Protein AF-A0AAD4T945-F1 (afdb_monomer_lite)

InterPro domains:
  IPR005174 KIB1-4, beta-propeller [PF03478] (37-113)

Secondary structure (DSSP, 8-state):
----------GGG--PPEEEE-TT-SEEEEEETTTTTEEEEEEPPGGGTT-EEEEEETTEEEEEETTTEEEEE-TTT--EEEPPPPPSS---SEEEESS-TTSTT--EEEE--------

pLDDT: mean 79.18, std 16.06, range [38.94, 96.44]

Radius of gyration: 16.91 Å; chains: 1; bounding box: 34×29×72 Å

Organism: NCBI:txid357466

Structure (mmCIF, N/CA/C/O backbone):
data_AF-A0AAD4T945-F1
#
_entry.id   AF-A0AAD4T945-F1
#
loop_
_atom_site.group_PDB
_atom_site.id
_atom_site.type_symbol
_atom_site.label_atom_id
_atom_site.label_alt_id
_atom_site.label_comp_id
_atom_site.label_asym_id
_atom_site.label_entity_id
_atom_site.label_seq_id
_atom_site.pdbx_PDB_ins_code
_atom_site.Cartn_x
_atom_site.Cartn_y
_atom_site.Cartn_z
_atom_site.occupancy
_atom_site.B_iso_or_equiv
_atom_site.auth_seq_id
_atom_site.auth_comp_id
_atom_site.auth_asym_id
_atom_site.auth_atom_id
_atom_site.pdbx_PDB_model_num
ATOM 1 N N . ARG A 1 1 ? 10.854 3.840 -39.012 1.00 39.59 1 ARG A N 1
ATOM 2 C CA . ARG A 1 1 ? 10.310 4.041 -37.646 1.00 39.59 1 ARG A CA 1
ATOM 3 C C . ARG A 1 1 ? 9.941 2.668 -37.094 1.00 39.59 1 ARG A C 1
ATOM 5 O O . ARG A 1 1 ? 9.000 2.079 -37.603 1.00 39.59 1 ARG A O 1
ATOM 12 N N . ARG A 1 2 ? 10.723 2.103 -36.164 1.00 39.38 2 ARG A N 1
ATOM 13 C CA . ARG A 1 2 ? 10.379 0.821 -35.525 1.00 39.38 2 ARG A CA 1
ATOM 14 C C . ARG A 1 2 ? 9.298 1.101 -34.483 1.00 39.38 2 ARG A C 1
ATOM 16 O O . ARG A 1 2 ? 9.558 1.812 -33.520 1.00 39.38 2 ARG A O 1
ATOM 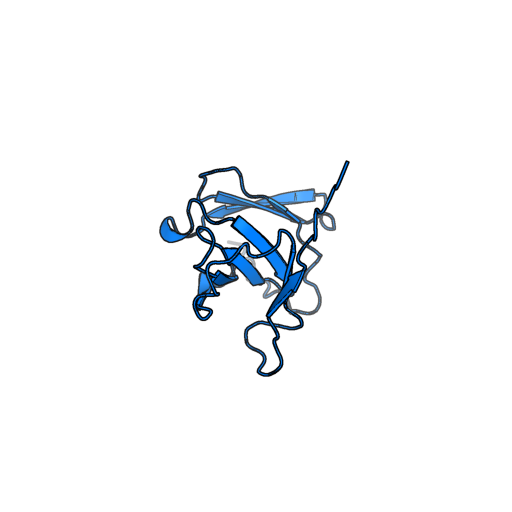23 N N . SER A 1 3 ? 8.087 0.618 -34.730 1.00 45.72 3 SER A N 1
ATOM 24 C CA . SER A 1 3 ? 7.037 0.552 -33.718 1.00 45.72 3 SER A CA 1
ATOM 25 C C . SER A 1 3 ? 7.389 -0.607 -32.787 1.00 45.72 3 SER A C 1
ATOM 27 O O . SER A 1 3 ? 7.446 -1.754 -33.227 1.00 45.72 3 SER A O 1
ATOM 29 N N . CYS A 1 4 ? 7.710 -0.306 -31.529 1.00 38.94 4 CYS A N 1
ATOM 30 C CA . CYS A 1 4 ? 7.747 -1.323 -30.487 1.00 38.94 4 CYS A CA 1
ATOM 31 C C . CYS A 1 4 ? 6.294 -1.624 -30.102 1.00 38.94 4 CYS A C 1
ATOM 33 O O . CYS A 1 4 ? 5.601 -0.702 -29.662 1.00 38.94 4 CYS A O 1
ATOM 35 N N . PRO A 1 5 ? 5.805 -2.865 -30.252 1.00 43.72 5 PRO A N 1
ATOM 36 C CA . PRO A 1 5 ? 4.489 -3.210 -29.746 1.00 43.72 5 PRO A CA 1
ATOM 37 C C . PRO A 1 5 ? 4.518 -3.074 -28.222 1.00 43.72 5 PRO A C 1
ATOM 39 O O . PRO A 1 5 ? 5.463 -3.528 -27.569 1.00 43.72 5 PRO A O 1
ATOM 42 N N . ALA A 1 6 ? 3.491 -2.447 -27.649 1.00 50.47 6 ALA A N 1
ATOM 43 C CA . ALA A 1 6 ? 3.275 -2.484 -26.212 1.00 50.47 6 ALA A CA 1
ATOM 44 C C . ALA A 1 6 ? 3.080 -3.954 -25.814 1.00 50.47 6 ALA A C 1
ATOM 46 O O . ALA A 1 6 ? 2.037 -4.549 -26.083 1.00 50.47 6 ALA A O 1
ATOM 47 N N . LYS A 1 7 ? 4.111 -4.575 -25.230 1.00 45.88 7 LYS A N 1
ATOM 48 C CA . LYS A 1 7 ? 3.985 -5.907 -24.639 1.00 45.88 7 LYS A CA 1
ATOM 49 C C . LYS A 1 7 ? 3.034 -5.784 -23.453 1.00 45.88 7 LYS A C 1
ATOM 51 O O . LYS A 1 7 ? 3.411 -5.273 -22.403 1.00 45.88 7 LYS A O 1
ATOM 56 N N . CYS A 1 8 ? 1.799 -6.238 -23.631 1.00 45.50 8 CYS A N 1
ATOM 57 C CA . CYS A 1 8 ? 0.896 -6.481 -22.519 1.00 45.50 8 CYS A CA 1
ATOM 58 C C . CYS A 1 8 ? 1.475 -7.662 -21.726 1.00 45.50 8 CYS A C 1
ATOM 60 O O . CYS A 1 8 ? 1.499 -8.793 -22.215 1.00 45.50 8 CYS A O 1
ATOM 62 N N . LEU A 1 9 ? 2.039 -7.381 -20.551 1.00 46.06 9 LEU A N 1
ATOM 63 C CA . LEU A 1 9 ? 2.507 -8.402 -19.619 1.00 46.06 9 LEU A CA 1
ATOM 64 C C . LEU A 1 9 ? 1.293 -9.230 -19.181 1.00 46.06 9 LEU A C 1
ATOM 66 O O . LEU A 1 9 ? 0.453 -8.760 -18.419 1.00 46.06 9 LEU A O 1
ATOM 70 N N . GLN A 1 10 ? 1.189 -10.457 -19.696 1.00 43.69 10 GLN A N 1
ATOM 71 C CA . GLN A 1 10 ? 0.278 -11.468 -19.165 1.00 43.69 10 GLN A CA 1
ATOM 72 C C . GLN A 1 10 ? 0.560 -11.624 -17.661 1.00 43.69 10 GLN A C 1
ATOM 74 O O . GLN A 1 10 ? 1.718 -11.715 -17.246 1.00 43.69 10 GLN A O 1
ATOM 79 N N . ALA A 1 11 ? -0.499 -11.642 -16.847 1.00 48.06 11 ALA A N 1
ATOM 80 C CA . ALA A 1 11 ? -0.441 -11.615 -15.379 1.00 48.06 11 ALA A CA 1
ATOM 81 C C . ALA A 1 11 ? 0.340 -12.784 -14.740 1.00 48.06 11 ALA A C 1
ATOM 83 O O . ALA A 1 11 ? 0.593 -12.779 -13.539 1.00 48.06 11 ALA A O 1
ATOM 84 N N . THR A 1 12 ? 0.749 -13.773 -15.535 1.00 44.59 12 THR A N 1
ATOM 85 C CA . THR A 1 12 ? 1.525 -14.943 -15.119 1.00 44.59 12 THR A CA 1
ATOM 86 C C . THR A 1 12 ? 3.015 -14.662 -14.907 1.00 44.59 12 THR A C 1
ATOM 88 O O . THR A 1 12 ? 3.714 -15.539 -14.412 1.00 44.59 12 THR A O 1
ATOM 91 N N . ASN A 1 13 ? 3.512 -13.463 -15.246 1.00 52.44 13 ASN A N 1
ATOM 92 C CA . ASN A 1 13 ? 4.941 -13.135 -15.173 1.00 52.44 13 ASN A CA 1
ATOM 93 C C . ASN A 1 13 ? 5.231 -11.790 -14.486 1.00 52.44 13 ASN A C 1
ATOM 95 O O . ASN A 1 13 ? 6.129 -11.044 -14.880 1.00 52.44 13 ASN A O 1
ATOM 99 N N . LEU A 1 14 ? 4.441 -11.439 -13.470 1.00 60.66 14 LEU A N 1
ATOM 100 C CA . LEU A 1 14 ? 4.791 -10.325 -12.596 1.00 60.66 14 LEU A CA 1
ATOM 101 C C . LEU A 1 14 ? 5.886 -10.810 -11.640 1.00 60.66 14 LEU A C 1
ATOM 103 O O . LEU A 1 14 ? 5.591 -11.366 -10.584 1.00 60.66 14 LEU A O 1
ATOM 107 N N . SER A 1 15 ? 7.151 -10.618 -12.029 1.00 66.12 15 SER A N 1
ATOM 108 C CA . SER A 1 15 ? 8.294 -10.722 -11.113 1.00 66.12 15 SER A CA 1
ATOM 109 C C . SER A 1 15 ? 7.970 -9.986 -9.811 1.00 66.12 15 SER A C 1
ATOM 111 O O . SER A 1 15 ? 7.325 -8.944 -9.877 1.00 66.12 15 SER A O 1
ATOM 113 N N . PRO A 1 16 ? 8.366 -10.472 -8.626 1.00 67.56 16 PRO A N 1
ATOM 114 C CA . PRO A 1 16 ? 8.110 -9.743 -7.390 1.00 67.56 16 PRO A CA 1
ATOM 115 C C . PRO A 1 16 ? 8.823 -8.388 -7.445 1.00 67.56 16 PRO A C 1
ATOM 117 O O . PRO A 1 16 ? 10.044 -8.341 -7.538 1.00 67.56 16 PRO A O 1
ATOM 120 N N . TRP A 1 17 ? 8.067 -7.290 -7.409 1.00 81.94 17 TRP A N 1
ATOM 121 C CA . TRP A 1 17 ? 8.624 -5.938 -7.392 1.00 81.94 17 TRP A CA 1
ATOM 122 C C . TRP A 1 17 ? 8.799 -5.474 -5.951 1.00 81.94 17 TRP A C 1
ATOM 124 O O . TRP A 1 17 ? 7.883 -5.601 -5.138 1.00 81.94 17 TRP A O 1
ATOM 134 N N . LEU A 1 18 ? 9.955 -4.896 -5.644 1.00 87.75 18 LEU A N 1
ATOM 135 C CA . LEU A 1 18 ? 10.165 -4.202 -4.379 1.00 87.75 18 LEU A CA 1
ATOM 136 C C . LEU A 1 18 ? 9.675 -2.765 -4.522 1.00 87.75 18 LEU A C 1
ATOM 138 O O . LEU A 1 18 ? 10.037 -2.088 -5.481 1.00 87.75 18 LEU A O 1
ATOM 142 N N . VAL A 1 19 ? 8.866 -2.305 -3.571 1.00 87.69 19 VAL A N 1
ATOM 143 C CA . VAL A 1 19 ? 8.295 -0.955 -3.580 1.00 87.69 19 VAL A CA 1
ATOM 144 C C . VAL A 1 19 ? 8.866 -0.159 -2.421 1.00 87.69 19 VAL A C 1
ATOM 146 O O . VAL A 1 19 ? 8.752 -0.567 -1.267 1.00 87.69 19 VAL A O 1
ATOM 149 N N . PHE A 1 20 ? 9.434 1.001 -2.729 1.00 84.06 20 PHE A N 1
ATOM 150 C CA . PHE A 1 20 ? 9.986 1.923 -1.749 1.00 84.06 20 PHE A CA 1
ATOM 151 C C . PHE A 1 20 ? 9.339 3.291 -1.910 1.00 84.06 20 PHE A C 1
ATOM 153 O O . PHE A 1 20 ? 9.304 3.859 -3.002 1.00 84.06 20 PHE A O 1
ATOM 160 N N . SER A 1 21 ? 8.864 3.842 -0.800 1.00 78.31 21 SER A N 1
ATOM 161 C CA . SER A 1 21 ? 8.421 5.229 -0.725 1.00 78.31 21 SER A CA 1
ATOM 162 C C . SER A 1 21 ? 9.431 6.028 0.082 1.00 78.31 21 SER A C 1
ATOM 164 O O . SER A 1 21 ? 9.744 5.662 1.220 1.00 78.31 21 SER A O 1
ATOM 166 N N . LYS A 1 22 ? 9.893 7.156 -0.451 1.00 73.19 22 LYS A N 1
ATOM 167 C CA . LYS A 1 22 ? 10.595 8.145 0.363 1.00 73.19 22 LYS A CA 1
ATOM 168 C C . LYS A 1 22 ? 9.559 8.991 1.106 1.00 73.19 22 LYS A C 1
ATOM 170 O O . LYS A 1 22 ? 8.502 9.315 0.565 1.00 73.19 22 LYS A O 1
ATOM 175 N N . LYS A 1 23 ? 9.818 9.292 2.384 1.00 67.44 23 LYS A N 1
ATOM 176 C CA . LYS A 1 23 ? 8.866 10.032 3.230 1.00 67.44 23 LYS A CA 1
ATOM 177 C C . LYS A 1 23 ? 8.452 11.336 2.546 1.00 67.44 23 LYS A C 1
ATOM 179 O O . LYS A 1 23 ? 9.307 12.089 2.094 1.00 67.44 23 LYS A O 1
ATOM 184 N N . ASN A 1 24 ? 7.146 11.608 2.542 1.00 67.75 24 ASN A N 1
ATOM 185 C CA . ASN A 1 24 ? 6.537 12.817 1.982 1.00 67.75 24 ASN A CA 1
ATOM 186 C C . ASN A 1 24 ? 6.775 13.045 0.481 1.00 67.75 24 ASN A C 1
ATOM 188 O O . ASN A 1 24 ? 6.582 14.165 0.015 1.00 67.75 24 ASN A O 1
ATOM 192 N N . GLU A 1 25 ? 7.129 12.019 -0.291 1.00 75.75 25 GLU A N 1
ATOM 193 C CA . GLU A 1 25 ? 7.216 12.117 -1.749 1.00 75.75 25 GLU A CA 1
ATOM 194 C C . GLU A 1 25 ? 6.025 11.407 -2.409 1.00 75.75 25 GLU A C 1
ATOM 196 O O . GLU A 1 25 ? 5.566 10.359 -1.954 1.00 75.75 25 GLU A O 1
ATOM 201 N N . ALA A 1 26 ? 5.509 11.991 -3.493 1.00 79.81 26 ALA A N 1
ATOM 202 C CA . ALA A 1 26 ? 4.503 11.370 -4.358 1.00 79.81 26 ALA A CA 1
ATOM 203 C C . ALA A 1 26 ? 5.154 10.515 -5.465 1.00 79.81 26 ALA A C 1
ATOM 205 O O . ALA A 1 26 ? 4.528 10.209 -6.477 1.00 79.81 26 ALA A O 1
ATOM 206 N N . VAL A 1 27 ? 6.425 10.146 -5.294 1.00 83.94 27 VAL A N 1
ATOM 207 C CA . VAL A 1 27 ? 7.187 9.324 -6.236 1.00 83.94 27 VAL A CA 1
ATOM 208 C C . VAL A 1 27 ? 7.666 8.077 -5.513 1.00 83.94 27 VAL A C 1
ATOM 210 O O . VAL A 1 27 ? 8.274 8.151 -4.447 1.00 83.94 27 VAL A O 1
ATOM 213 N N . TYR A 1 28 ? 7.319 6.924 -6.074 1.00 87.06 28 TYR A N 1
ATOM 214 C CA . TYR A 1 28 ? 7.607 5.612 -5.512 1.00 87.06 28 TYR A CA 1
ATOM 215 C C . TYR A 1 28 ? 8.599 4.912 -6.430 1.00 87.06 28 TYR A C 1
ATOM 217 O O . TYR A 1 28 ? 8.492 4.998 -7.655 1.00 87.06 28 TYR A O 1
ATOM 225 N N . SER A 1 29 ? 9.567 4.225 -5.836 1.00 87.94 29 SER A N 1
ATOM 226 C CA . SER A 1 29 ? 10.554 3.440 -6.563 1.00 87.94 29 SER A CA 1
ATOM 227 C C . SER A 1 29 ? 10.137 1.976 -6.568 1.00 87.94 29 SER A C 1
ATOM 229 O O . SER A 1 29 ? 9.862 1.397 -5.517 1.00 87.94 29 SER A O 1
ATOM 231 N N . PHE A 1 30 ? 10.079 1.397 -7.760 1.00 87.38 30 PHE A N 1
ATOM 232 C CA . PHE A 1 30 ? 9.747 0.004 -8.006 1.00 87.38 30 PHE A CA 1
ATOM 233 C C . PHE A 1 30 ? 10.978 -0.688 -8.587 1.00 87.38 30 PHE A C 1
ATOM 235 O O . PHE A 1 30 ? 11.434 -0.329 -9.670 1.00 87.38 30 PHE A O 1
ATOM 242 N N . ILE A 1 31 ? 11.527 -1.663 -7.867 1.00 88.69 31 ILE A N 1
ATOM 243 C CA . ILE A 1 31 ? 12.705 -2.421 -8.299 1.00 88.69 31 ILE A CA 1
ATOM 244 C C . ILE A 1 31 ? 12.261 -3.801 -8.748 1.00 88.69 31 ILE A C 1
ATOM 246 O O . ILE A 1 31 ? 11.574 -4.498 -7.999 1.00 88.69 31 ILE A O 1
ATOM 250 N N . ASN A 1 32 ? 12.686 -4.206 -9.942 1.00 86.69 32 ASN A N 1
ATOM 251 C CA . ASN A 1 32 ? 12.534 -5.574 -10.413 1.00 86.69 32 ASN A CA 1
ATOM 252 C C . ASN A 1 32 ? 13.845 -6.352 -10.180 1.00 86.69 32 ASN A C 1
ATOM 254 O O . ASN A 1 32 ? 14.746 -6.295 -11.022 1.00 86.69 32 ASN A O 1
ATOM 258 N N . PRO A 1 33 ? 13.977 -7.099 -9.067 1.00 85.81 33 PRO A N 1
ATOM 259 C CA . PRO A 1 33 ? 15.192 -7.854 -8.769 1.00 85.81 33 PRO A CA 1
ATOM 260 C C . PRO A 1 33 ? 15.467 -8.958 -9.797 1.00 85.81 33 PRO A C 1
ATOM 262 O O . PRO A 1 33 ? 16.610 -9.360 -9.989 1.00 85.81 33 PRO A O 1
ATOM 265 N N . MET A 1 34 ? 14.437 -9.417 -10.512 1.00 85.94 34 MET A N 1
ATOM 266 C CA . MET A 1 34 ? 14.567 -10.457 -11.534 1.00 85.94 34 MET A CA 1
ATOM 267 C C . MET A 1 34 ? 15.023 -9.912 -12.891 1.00 85.94 34 MET A C 1
ATOM 269 O O . MET A 1 34 ? 15.290 -10.691 -13.803 1.00 85.94 34 MET A O 1
ATOM 273 N N . HIS A 1 35 ? 15.110 -8.589 -13.047 1.00 83.81 35 HIS A N 1
ATOM 274 C CA . HIS A 1 35 ? 15.533 -7.950 -14.287 1.00 83.81 35 HIS A CA 1
ATOM 275 C C . HIS A 1 35 ? 16.666 -6.963 -14.016 1.00 83.81 35 HIS A C 1
ATOM 277 O O . HIS A 1 35 ? 16.488 -5.756 -14.101 1.00 83.81 35 HIS A O 1
ATOM 283 N N . ASN A 1 36 ? 17.832 -7.493 -13.627 1.00 85.50 36 ASN A N 1
ATOM 284 C CA . ASN A 1 36 ? 19.057 -6.720 -13.386 1.00 85.50 36 ASN A CA 1
ATOM 285 C C . ASN A 1 36 ? 18.867 -5.519 -12.434 1.00 85.50 36 ASN A C 1
ATOM 287 O O . ASN A 1 36 ? 19.475 -4.466 -12.617 1.00 85.50 36 ASN A O 1
ATOM 291 N N . ASN A 1 37 ? 17.996 -5.669 -11.430 1.00 83.88 37 ASN A N 1
ATOM 292 C CA . ASN A 1 37 ? 17.634 -4.608 -10.487 1.00 83.88 37 ASN A CA 1
ATOM 293 C C . ASN A 1 37 ? 17.163 -3.307 -11.160 1.00 83.88 37 ASN A C 1
ATOM 295 O O . ASN A 1 37 ? 17.394 -2.219 -10.628 1.00 83.88 37 ASN A O 1
ATOM 299 N N . GLU A 1 38 ? 16.504 -3.399 -12.318 1.00 86.75 38 GLU A N 1
ATOM 300 C CA . GLU A 1 38 ? 15.938 -2.228 -12.977 1.00 86.75 38 GLU A CA 1
ATOM 301 C C . GLU A 1 38 ? 15.021 -1.452 -12.028 1.00 86.75 38 GLU A C 1
ATOM 303 O O . GLU A 1 38 ? 14.152 -2.019 -11.354 1.00 86.75 38 GLU A O 1
ATOM 308 N N . ASN A 1 39 ? 15.241 -0.139 -11.983 1.00 86.69 39 ASN A N 1
ATOM 309 C CA . ASN A 1 39 ? 14.538 0.784 -11.111 1.00 86.69 39 ASN A CA 1
ATOM 310 C C . ASN A 1 39 ? 13.562 1.633 -11.920 1.00 86.69 39 ASN A C 1
ATOM 312 O O . ASN A 1 39 ? 13.947 2.306 -12.877 1.00 86.69 39 ASN A O 1
ATOM 316 N N . TYR A 1 40 ? 12.308 1.633 -11.495 1.00 85.50 40 TYR A N 1
ATOM 317 C CA . TYR A 1 40 ? 11.234 2.372 -12.127 1.00 85.50 40 TYR A CA 1
ATOM 318 C C . TYR A 1 40 ? 10.675 3.384 -11.140 1.00 85.50 40 TYR A C 1
ATOM 320 O O . TYR A 1 40 ? 10.216 3.031 -10.053 1.00 85.50 40 TYR A O 1
ATOM 328 N N . LEU A 1 41 ? 10.693 4.654 -11.531 1.00 86.50 41 LEU A N 1
ATOM 329 C CA . LEU A 1 41 ? 10.074 5.721 -10.760 1.00 86.50 41 LEU A CA 1
ATOM 330 C C . LEU A 1 41 ? 8.631 5.896 -11.212 1.00 86.50 41 LEU A C 1
ATOM 332 O O . LEU A 1 41 ? 8.357 6.116 -12.392 1.00 86.50 41 LEU A O 1
ATOM 336 N N . MET A 1 42 ? 7.709 5.826 -10.261 1.00 84.25 42 MET A N 1
ATOM 337 C CA . MET A 1 42 ? 6.292 6.008 -10.516 1.00 84.25 42 MET A CA 1
ATOM 338 C C . MET A 1 42 ? 5.763 7.193 -9.724 1.00 84.25 42 MET A C 1
ATOM 340 O O . MET A 1 42 ? 5.785 7.194 -8.494 1.00 84.25 42 MET A O 1
ATOM 344 N N . SER A 1 43 ? 5.262 8.196 -10.443 1.00 83.69 43 SER A N 1
ATOM 345 C CA . SER A 1 43 ? 4.479 9.264 -9.833 1.00 83.69 43 SER A CA 1
ATOM 346 C C . SER A 1 43 ? 3.100 8.722 -9.473 1.00 83.69 43 SER A C 1
ATOM 348 O O . SER A 1 43 ? 2.360 8.227 -10.328 1.00 83.69 43 SER A O 1
ATOM 350 N N . ILE A 1 44 ? 2.769 8.817 -8.193 1.00 82.69 44 ILE A N 1
ATOM 351 C CA . ILE A 1 44 ? 1.439 8.546 -7.672 1.00 82.69 44 ILE A CA 1
ATOM 352 C C . ILE A 1 44 ? 0.702 9.868 -7.441 1.00 82.69 44 ILE A C 1
ATOM 354 O O . ILE A 1 44 ? 1.289 10.947 -7.478 1.00 82.69 44 ILE A O 1
ATOM 358 N N . SER A 1 45 ? -0.610 9.795 -7.222 1.00 83.25 45 SER A N 1
ATOM 359 C CA . SER A 1 45 ? -1.418 10.991 -6.962 1.00 83.25 45 SER A CA 1
ATOM 360 C C . SER A 1 45 ? -0.922 11.745 -5.721 1.00 83.25 45 SER A C 1
ATOM 362 O O . SER A 1 45 ? -0.714 11.136 -4.674 1.00 83.25 45 SER A O 1
ATOM 364 N N . GLU A 1 46 ? -0.824 13.076 -5.801 1.00 83.44 46 GLU A N 1
ATOM 365 C CA . GLU A 1 46 ? -0.484 13.954 -4.665 1.00 83.44 46 GLU A CA 1
ATOM 366 C C . GLU A 1 46 ? -1.411 13.747 -3.457 1.00 83.44 46 GLU A C 1
ATOM 368 O O . GLU A 1 46 ? -1.001 13.912 -2.310 1.00 83.44 46 GLU A O 1
ATOM 373 N N . MET A 1 47 ? -2.652 13.302 -3.680 1.00 82.38 47 MET A N 1
ATOM 374 C CA . MET A 1 47 ? -3.580 12.970 -2.592 1.00 82.38 47 MET A CA 1
ATOM 375 C C . MET A 1 47 ? -3.052 11.868 -1.663 1.00 82.38 47 MET A C 1
ATOM 377 O O . MET A 1 47 ? -3.428 11.809 -0.486 1.00 82.38 47 MET A O 1
ATOM 381 N N . LEU A 1 48 ? -2.180 11.011 -2.194 1.00 84.75 48 LEU A N 1
ATOM 382 C CA . LEU A 1 48 ? -1.573 9.878 -1.510 1.00 84.75 48 LEU A CA 1
ATOM 383 C C . LEU A 1 48 ? -0.305 10.268 -0.745 1.00 84.75 48 LEU A C 1
ATOM 385 O O . LEU A 1 48 ? 0.214 9.454 0.021 1.00 84.75 48 LEU A O 1
ATOM 389 N N . LYS A 1 49 ? 0.173 11.509 -0.886 1.00 85.44 49 LYS A N 1
ATOM 390 C CA . LYS A 1 49 ? 1.305 12.031 -0.120 1.00 85.44 49 LYS A CA 1
ATOM 391 C C . LYS A 1 49 ? 1.044 11.898 1.383 1.00 85.44 49 LYS A C 1
ATOM 393 O O . LYS A 1 49 ? -0.037 12.230 1.878 1.00 85.44 49 LYS A O 1
ATOM 398 N N . GLY A 1 50 ? 2.043 11.382 2.097 1.00 84.31 50 GLY A N 1
ATOM 399 C CA . GLY A 1 50 ? 1.952 11.093 3.531 1.00 84.31 50 GLY A CA 1
ATOM 400 C C . GLY A 1 50 ? 1.196 9.805 3.881 1.00 84.31 50 GLY A C 1
ATOM 401 O O . GLY A 1 50 ? 0.979 9.545 5.061 1.00 84.31 50 GLY A O 1
ATOM 402 N N . SER A 1 51 ? 0.795 9.000 2.891 1.00 88.25 51 SER A N 1
ATOM 403 C CA . SER A 1 51 ? 0.260 7.657 3.142 1.00 88.25 51 SER A CA 1
ATOM 404 C C . SER A 1 51 ? 1.391 6.662 3.397 1.00 88.25 51 SER A C 1
ATOM 406 O O . SER A 1 51 ? 2.483 6.789 2.845 1.00 88.25 51 SER A O 1
ATOM 408 N N . THR A 1 52 ? 1.105 5.647 4.205 1.00 88.38 52 THR A N 1
ATOM 409 C CA . THR A 1 52 ? 2.027 4.556 4.533 1.00 88.38 52 THR A CA 1
ATOM 410 C C . THR A 1 52 ? 1.576 3.282 3.833 1.00 88.38 52 THR A C 1
ATOM 412 O O . THR A 1 52 ? 0.412 2.902 3.967 1.00 88.38 52 THR A O 1
ATOM 415 N N . ILE A 1 53 ? 2.487 2.594 3.135 1.00 90.12 53 ILE A N 1
ATOM 416 C CA . ILE A 1 53 ? 2.244 1.226 2.655 1.00 90.12 53 ILE A CA 1
ATOM 417 C C . ILE A 1 53 ? 2.245 0.284 3.864 1.00 90.12 53 ILE A C 1
ATOM 419 O O . ILE A 1 53 ? 3.209 0.249 4.624 1.00 90.12 53 ILE A O 1
ATOM 423 N N . ARG A 1 54 ? 1.170 -0.488 4.031 1.00 90.00 54 ARG A N 1
ATOM 424 C CA . ARG A 1 54 ? 1.023 -1.496 5.091 1.00 90.00 54 ARG A CA 1
ATOM 425 C C . ARG A 1 54 ? 1.374 -2.899 4.612 1.00 90.00 54 ARG A C 1
ATOM 427 O O . ARG A 1 54 ? 2.005 -3.654 5.340 1.00 90.00 54 ARG A O 1
ATOM 434 N N . SER A 1 55 ? 0.991 -3.234 3.385 1.00 92.12 55 SER A N 1
ATOM 435 C CA . SER A 1 55 ? 1.299 -4.514 2.739 1.00 92.12 55 SER A CA 1
ATOM 436 C C . SER A 1 55 ? 1.056 -4.428 1.231 1.00 92.12 55 SER A C 1
ATOM 438 O O . SER A 1 55 ? 0.490 -3.451 0.733 1.00 92.12 55 SER A O 1
ATOM 440 N N . SER A 1 56 ? 1.499 -5.445 0.488 1.00 91.94 56 SER A N 1
ATOM 441 C CA . SER A 1 56 ? 1.285 -5.540 -0.957 1.00 91.94 56 SER A CA 1
ATOM 442 C C . SER A 1 56 ? 0.981 -6.973 -1.389 1.00 91.94 56 SER A C 1
ATOM 444 O O . SER A 1 56 ? 1.494 -7.922 -0.797 1.00 91.94 56 SER A O 1
ATOM 446 N N . LYS A 1 57 ? 0.138 -7.131 -2.416 1.00 91.19 57 LYS A N 1
ATOM 447 C CA . LYS A 1 57 ? -0.176 -8.423 -3.047 1.00 91.19 57 LYS A CA 1
ATOM 448 C C . LYS A 1 57 ? -0.787 -8.204 -4.426 1.00 91.19 57 LYS A C 1
ATOM 450 O O . LYS A 1 57 ? -1.658 -7.356 -4.594 1.00 91.19 57 LYS A O 1
ATOM 455 N N . GLY A 1 58 ? -0.334 -8.973 -5.418 1.00 89.00 58 GLY A N 1
ATOM 456 C CA . GLY A 1 58 ? -0.934 -8.986 -6.758 1.00 89.00 58 GLY A CA 1
ATOM 457 C C . GLY A 1 58 ? -0.995 -7.614 -7.441 1.00 89.00 58 GLY A C 1
ATOM 458 O O . GLY A 1 58 ? -1.994 -7.288 -8.074 1.00 89.00 58 GLY A O 1
ATOM 459 N N . GLY A 1 59 ? 0.035 -6.782 -7.256 1.00 88.81 59 GLY A N 1
ATOM 460 C CA . GLY A 1 59 ? 0.092 -5.422 -7.807 1.00 88.81 59 GLY A CA 1
ATOM 461 C C . GLY A 1 59 ? -0.739 -4.379 -7.050 1.00 88.81 59 GLY A C 1
ATOM 462 O O . GLY A 1 59 ? -0.746 -3.218 -7.447 1.00 88.81 59 GLY A O 1
ATOM 463 N N . TRP A 1 60 ? -1.410 -4.757 -5.963 1.00 93.75 60 TRP A N 1
ATOM 464 C CA . TRP A 1 60 ? -2.131 -3.840 -5.086 1.00 93.75 60 TRP A CA 1
ATOM 465 C C . TRP A 1 60 ? -1.329 -3.531 -3.826 1.00 93.75 60 TRP A C 1
ATOM 467 O O . TRP A 1 60 ? -0.649 -4.398 -3.273 1.00 93.75 60 TRP A O 1
ATOM 477 N N . LEU A 1 61 ? -1.455 -2.292 -3.362 1.00 93.19 61 LEU A N 1
ATOM 478 C CA . LEU A 1 61 ? -0.927 -1.797 -2.100 1.00 93.19 61 LEU A CA 1
ATOM 479 C C . LEU A 1 61 ? -2.094 -1.583 -1.139 1.00 93.19 61 LEU A C 1
ATOM 481 O O . LEU A 1 61 ? -3.057 -0.904 -1.494 1.00 93.19 61 LEU A O 1
ATOM 485 N N . LEU A 1 62 ? -1.996 -2.113 0.078 1.00 94.25 62 LEU A N 1
ATOM 486 C CA . LEU A 1 62 ? -2.821 -1.655 1.192 1.00 94.25 62 LEU A CA 1
ATOM 487 C C . LEU A 1 62 ? -2.125 -0.448 1.813 1.00 94.25 62 LEU A C 1
ATOM 489 O O . LEU A 1 62 ? -0.965 -0.545 2.221 1.00 94.25 62 LEU A O 1
ATOM 493 N N . MET A 1 63 ? -2.816 0.686 1.877 1.00 91.94 63 MET A N 1
ATOM 494 C CA . MET A 1 63 ? -2.253 1.939 2.368 1.00 91.94 63 MET A CA 1
ATOM 495 C C . MET A 1 63 ? -3.120 2.552 3.462 1.00 91.94 63 MET A C 1
ATOM 497 O O . MET A 1 63 ? -4.332 2.346 3.509 1.00 91.94 63 MET A O 1
ATOM 501 N N . SER A 1 64 ? -2.484 3.331 4.337 1.00 89.69 64 SER A N 1
ATOM 502 C CA . SER A 1 64 ? -3.171 4.109 5.368 1.00 89.69 64 SER A CA 1
ATOM 503 C C . SER A 1 64 ? -2.756 5.574 5.330 1.00 89.69 64 SER A C 1
ATOM 505 O O . SER A 1 64 ? -1.561 5.860 5.224 1.00 89.69 64 SER A O 1
ATOM 507 N N . LYS A 1 65 ? -3.707 6.490 5.519 1.00 87.50 65 LYS A N 1
ATOM 508 C CA . LYS A 1 65 ? -3.439 7.916 5.750 1.00 87.50 65 LYS A CA 1
ATOM 509 C C . LYS A 1 65 ? -3.868 8.290 7.169 1.00 87.50 65 LYS A C 1
ATOM 511 O O . LYS A 1 65 ? -5.051 8.486 7.445 1.00 87.50 65 LYS A O 1
ATOM 516 N N . GLY A 1 66 ? -2.892 8.364 8.071 1.00 82.88 66 GLY A N 1
ATOM 517 C CA . GLY A 1 66 ? -3.147 8.387 9.513 1.00 82.88 66 GLY A CA 1
ATOM 518 C C . GLY A 1 66 ? -3.501 6.995 10.044 1.00 82.88 66 GLY A C 1
ATOM 519 O O . GLY A 1 66 ? -3.106 5.985 9.458 1.00 82.88 66 GLY A O 1
ATOM 520 N N . PHE A 1 67 ? -4.226 6.947 11.162 1.00 76.56 67 PHE A N 1
ATOM 521 C CA . PHE A 1 67 ? -4.596 5.688 11.813 1.00 76.56 67 PHE A CA 1
ATOM 522 C C . PHE A 1 67 ? -5.885 5.083 11.257 1.00 76.56 67 PHE A C 1
ATOM 524 O O . PHE A 1 67 ? -5.968 3.872 11.165 1.00 76.56 67 PHE A O 1
ATOM 531 N N . ILE A 1 68 ? -6.849 5.902 10.837 1.00 79.56 68 ILE A N 1
ATOM 532 C CA . ILE A 1 68 ? -8.221 5.443 10.559 1.00 79.56 68 ILE A CA 1
ATOM 533 C C . ILE A 1 68 ? -8.447 5.161 9.068 1.00 79.56 68 ILE A C 1
ATOM 535 O O . ILE A 1 68 ? -9.045 4.150 8.707 1.00 79.56 68 ILE A O 1
ATOM 539 N N . ASN A 1 69 ? -7.931 6.028 8.191 1.00 88.00 69 ASN A N 1
ATOM 540 C CA . ASN A 1 69 ? -8.233 5.953 6.763 1.00 88.00 69 ASN A CA 1
ATOM 541 C C . ASN A 1 69 ? -7.402 4.861 6.092 1.00 88.00 69 ASN A C 1
ATOM 543 O O . ASN A 1 69 ? -6.193 5.042 5.907 1.00 88.00 69 ASN A O 1
ATOM 547 N N . MET A 1 70 ? -8.050 3.778 5.663 1.00 91.12 70 MET A N 1
ATOM 548 C CA . MET A 1 70 ? -7.422 2.726 4.866 1.00 91.12 70 MET A CA 1
ATOM 549 C C . MET A 1 70 ? -8.046 2.579 3.495 1.00 91.12 70 MET A C 1
ATOM 551 O O . MET A 1 70 ? -9.231 2.823 3.276 1.00 91.12 70 MET A O 1
ATOM 555 N N . PHE A 1 71 ? -7.215 2.176 2.547 1.00 94.38 71 PHE A N 1
ATOM 556 C CA . PHE A 1 71 ? -7.641 1.972 1.179 1.00 94.38 71 PHE A CA 1
ATOM 557 C C . PHE A 1 71 ? -6.625 1.118 0.430 1.00 94.38 71 PHE A C 1
ATOM 559 O O . PHE A 1 71 ? -5.430 1.109 0.734 1.00 94.38 71 PHE A O 1
ATOM 566 N N . PHE A 1 72 ? -7.109 0.419 -0.586 1.00 96.06 72 PHE A N 1
ATOM 567 C CA . PHE A 1 72 ? -6.261 -0.221 -1.571 1.00 96.06 72 PHE A CA 1
ATOM 568 C C . PHE A 1 72 ? -5.942 0.741 -2.704 1.00 96.06 72 PHE A C 1
ATOM 570 O O . PHE A 1 72 ? -6.797 1.517 -3.134 1.00 96.06 72 PHE A O 1
ATOM 577 N N . TYR A 1 73 ? -4.728 0.639 -3.228 1.00 94.00 73 TYR A N 1
ATOM 578 C CA . TYR A 1 73 ? -4.279 1.391 -4.388 1.00 94.00 73 TYR A CA 1
ATOM 579 C C . TYR A 1 73 ? -3.490 0.493 -5.333 1.00 94.00 73 TYR A C 1
ATOM 581 O O . TYR A 1 73 ? -2.577 -0.217 -4.911 1.00 94.00 73 TYR A O 1
ATOM 589 N N . ASN A 1 74 ? -3.829 0.533 -6.617 1.00 92.12 74 ASN A N 1
ATOM 590 C CA . ASN A 1 74 ? -3.027 -0.081 -7.662 1.00 92.12 74 ASN A CA 1
ATOM 591 C C . ASN A 1 74 ? -2.220 1.022 -8.367 1.00 92.12 74 ASN A C 1
ATOM 593 O O . ASN A 1 74 ? -2.813 1.865 -9.038 1.00 92.12 74 ASN A O 1
ATOM 597 N N . PRO A 1 75 ? -0.886 1.041 -8.243 1.00 86.62 75 PRO A N 1
ATOM 598 C CA . PRO A 1 75 ? -0.058 2.107 -8.796 1.00 86.62 75 PRO A CA 1
ATOM 599 C C . PRO A 1 75 ? -0.015 2.076 -10.337 1.00 86.62 75 PRO A C 1
ATOM 601 O O . PRO A 1 75 ? 0.080 3.126 -10.969 1.00 86.62 75 PRO A O 1
ATOM 604 N N . PHE A 1 76 ? -0.207 0.906 -10.956 1.00 84.06 76 PHE A N 1
ATOM 605 C CA . PHE A 1 76 ? -0.189 0.737 -12.412 1.00 84.06 76 PHE A CA 1
ATOM 606 C C . PHE A 1 76 ? -1.482 1.213 -13.080 1.00 84.06 76 PHE A C 1
ATOM 608 O O . PHE A 1 76 ? -1.442 1.871 -14.117 1.00 84.06 76 PHE A O 1
ATOM 615 N N . THR A 1 77 ? -2.635 0.894 -12.487 1.00 88.94 77 THR A N 1
ATOM 616 C CA . THR A 1 77 ? -3.951 1.278 -13.031 1.00 88.94 77 THR A CA 1
ATOM 617 C C . THR A 1 77 ? -4.507 2.556 -12.409 1.00 88.94 77 THR A C 1
ATOM 619 O O . THR A 1 77 ? -5.499 3.093 -12.892 1.00 88.94 77 THR A O 1
ATOM 622 N N . LYS A 1 78 ? -3.882 3.044 -11.330 1.00 87.94 78 LYS A N 1
ATOM 623 C CA . LYS A 1 78 ? -4.342 4.151 -10.475 1.00 87.94 78 LYS A CA 1
ATOM 624 C C . LYS A 1 78 ? -5.700 3.902 -9.805 1.00 87.94 78 LYS A C 1
ATOM 626 O O . LYS A 1 78 ? -6.281 4.827 -9.236 1.00 87.94 78 LYS A O 1
ATOM 631 N N . ALA A 1 79 ? -6.199 2.666 -9.839 1.00 93.50 79 ALA A N 1
ATOM 632 C CA . ALA A 1 79 ? -7.451 2.296 -9.197 1.00 93.50 79 ALA A CA 1
ATOM 633 C C . ALA A 1 79 ? -7.325 2.385 -7.670 1.00 93.50 79 ALA A C 1
ATOM 635 O O . ALA A 1 79 ? -6.299 2.017 -7.095 1.00 93.50 79 ALA A O 1
ATOM 636 N N . THR A 1 80 ? -8.384 2.866 -7.022 1.00 94.50 80 THR A N 1
ATOM 637 C CA . THR A 1 80 ? -8.468 3.002 -5.563 1.00 94.50 80 THR A CA 1
ATOM 638 C C . THR A 1 80 ? -9.737 2.329 -5.063 1.00 94.50 80 THR A C 1
ATOM 640 O O . THR A 1 80 ? -10.804 2.550 -5.630 1.00 94.50 80 THR A O 1
ATOM 643 N N . ILE A 1 81 ? -9.635 1.555 -3.984 1.00 95.69 81 ILE A N 1
ATOM 644 C CA . ILE A 1 81 ? -10.788 0.977 -3.283 1.00 95.69 81 ILE A CA 1
ATOM 645 C C . ILE A 1 81 ? -10.718 1.452 -1.836 1.00 95.69 81 ILE A C 1
ATOM 647 O O . ILE A 1 81 ? -9.766 1.131 -1.127 1.00 95.69 81 ILE A O 1
ATOM 651 N N . LYS A 1 82 ? -11.696 2.251 -1.405 1.00 94.25 82 LYS A N 1
ATOM 652 C CA . LYS A 1 82 ? -11.768 2.720 -0.017 1.00 94.25 82 LYS A CA 1
ATOM 653 C C . LYS A 1 82 ? -12.260 1.594 0.882 1.00 94.25 82 LYS A C 1
ATOM 655 O O . LYS A 1 82 ? -13.203 0.895 0.517 1.00 94.25 82 LYS A O 1
ATOM 660 N N . LEU A 1 83 ? -11.629 1.444 2.039 1.00 91.94 83 LEU A N 1
ATOM 661 C CA . LEU A 1 83 ? -12.127 0.571 3.092 1.00 91.94 83 LEU A CA 1
ATOM 662 C C . LEU A 1 83 ? -13.008 1.375 4.054 1.00 91.94 83 LEU A C 1
ATOM 664 O O . LEU A 1 83 ? -12.877 2.601 4.107 1.00 91.94 83 LEU A O 1
ATOM 668 N N . PRO A 1 84 ? -13.905 0.709 4.799 1.00 89.31 84 PRO A N 1
ATOM 669 C CA . PRO A 1 84 ? -14.559 1.326 5.942 1.00 89.31 84 PRO A CA 1
ATOM 670 C C . PRO A 1 84 ? -13.522 1.861 6.932 1.00 89.31 84 PRO A C 1
ATOM 672 O O . PRO A 1 84 ? -12.453 1.265 7.100 1.00 89.31 84 PRO A O 1
ATOM 675 N N . ASP A 1 85 ? -13.858 2.960 7.600 1.00 82.06 85 ASP A N 1
ATOM 676 C CA . ASP A 1 85 ? -13.034 3.500 8.674 1.00 82.06 85 ASP A CA 1
ATOM 677 C C . ASP A 1 85 ? -12.913 2.468 9.794 1.00 82.06 85 ASP A C 1
ATOM 679 O O . ASP A 1 85 ? -13.904 1.906 10.268 1.00 82.06 85 ASP A O 1
ATOM 683 N N . LEU A 1 86 ? -11.678 2.194 10.197 1.00 73.62 86 LEU A N 1
ATOM 684 C CA . LEU A 1 86 ? -11.416 1.256 11.276 1.00 73.62 86 LEU A CA 1
ATOM 685 C C . LEU A 1 86 ? -11.558 1.951 12.634 1.00 73.62 86 LEU A C 1
ATOM 687 O O . LEU A 1 86 ? -11.300 3.154 12.738 1.00 73.62 86 LEU A O 1
ATOM 691 N N .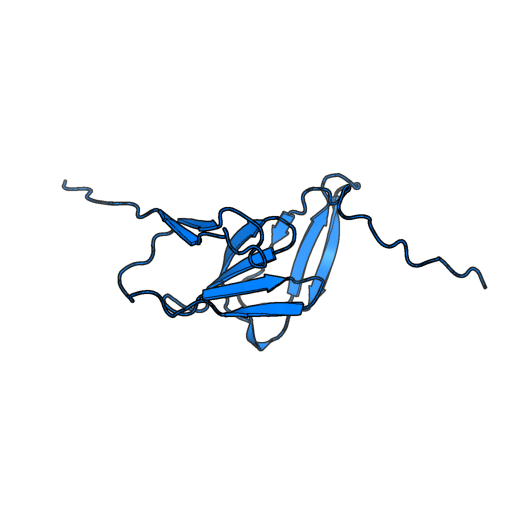 PRO A 1 87 ? -11.941 1.211 13.690 1.00 71.69 87 PRO A N 1
ATOM 692 C CA . PRO A 1 87 ? -11.988 1.767 15.034 1.00 71.69 87 PRO A CA 1
ATOM 693 C C . PRO A 1 87 ? -10.623 2.367 15.394 1.00 71.69 87 PRO A C 1
ATOM 695 O O . PRO A 1 87 ? -9.579 1.770 15.128 1.00 71.69 87 PRO A O 1
ATOM 698 N N . ALA A 1 88 ? -10.643 3.573 15.964 1.00 62.81 88 ALA A N 1
ATOM 699 C CA . ALA A 1 88 ? -9.463 4.418 16.173 1.00 62.81 88 ALA A CA 1
ATOM 700 C C . ALA A 1 88 ? -8.409 3.820 17.128 1.00 62.81 88 ALA A C 1
ATOM 702 O O . ALA A 1 88 ? -7.304 4.355 17.243 1.00 62.81 88 ALA A O 1
ATOM 703 N N . ASP A 1 89 ? -8.726 2.708 17.788 1.00 64.00 89 ASP A N 1
ATOM 704 C CA . ASP A 1 89 ? -7.876 2.089 18.791 1.00 64.00 89 ASP A CA 1
ATOM 705 C C . ASP A 1 89 ? -6.713 1.334 18.151 1.00 64.00 89 ASP A C 1
ATOM 707 O O . ASP A 1 89 ? -6.864 0.214 17.662 1.00 64.00 89 ASP A O 1
ATOM 711 N N . ASN A 1 90 ? -5.532 1.960 18.212 1.00 59.66 90 ASN A N 1
ATOM 712 C CA . ASN A 1 90 ? -4.208 1.343 18.079 1.00 59.66 90 ASN A CA 1
ATOM 713 C C . ASN A 1 90 ? -4.156 0.200 17.066 1.00 59.66 90 ASN A C 1
ATOM 715 O O . ASN A 1 90 ? -3.808 -0.941 17.389 1.00 59.66 90 ASN A O 1
ATOM 719 N N . ILE A 1 91 ? -4.504 0.527 15.825 1.00 64.25 91 ILE A N 1
ATOM 720 C CA . ILE A 1 91 ? -4.389 -0.414 14.727 1.00 64.25 91 ILE A CA 1
ATOM 721 C C . ILE A 1 91 ? -2.932 -0.867 14.655 1.00 64.25 91 ILE A C 1
ATOM 723 O O . ILE A 1 91 ? -2.022 -0.047 1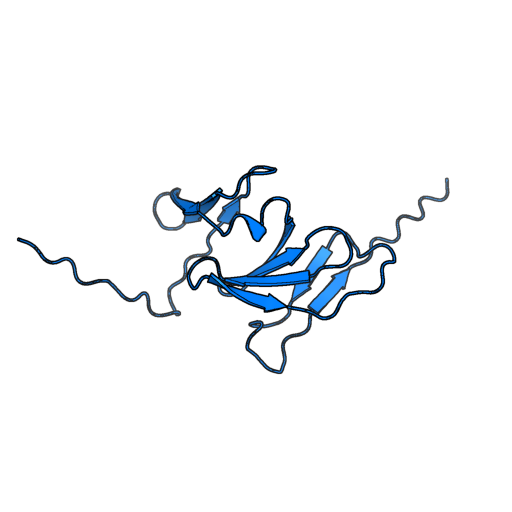4.499 1.00 64.25 91 ILE A O 1
ATOM 727 N N . GLY A 1 92 ? -2.735 -2.174 14.835 1.00 64.12 92 GLY A N 1
ATOM 728 C CA . GLY A 1 92 ? -1.427 -2.795 14.994 1.00 64.12 92 GLY A CA 1
ATOM 729 C C . GLY A 1 92 ? -0.432 -2.436 13.888 1.00 64.12 92 GLY A C 1
ATOM 730 O O . GLY A 1 92 ? -0.782 -1.963 12.802 1.00 64.12 92 GLY A O 1
ATOM 731 N N . ARG A 1 93 ? 0.857 -2.663 14.167 1.00 72.06 93 ARG A N 1
ATOM 732 C CA . ARG A 1 93 ? 1.931 -2.368 13.206 1.00 72.06 93 ARG A CA 1
ATOM 733 C C . ARG A 1 93 ? 1.794 -3.202 11.928 1.00 72.06 93 ARG A C 1
ATOM 735 O O . ARG A 1 93 ? 2.091 -2.684 10.852 1.00 72.06 93 ARG A O 1
ATOM 742 N N . GLY A 1 94 ? 1.310 -4.441 12.034 1.00 83.38 94 GLY A N 1
ATOM 743 C CA . GLY A 1 94 ? 1.097 -5.341 10.901 1.00 83.38 94 GLY A CA 1
ATOM 744 C C . GLY A 1 94 ? -0.351 -5.339 10.420 1.00 83.38 94 GLY A C 1
ATOM 745 O O . GLY A 1 94 ? -1.246 -5.708 11.173 1.00 83.38 94 GLY A O 1
ATOM 746 N N . ILE A 1 95 ? -0.585 -4.959 9.161 1.00 89.25 95 ILE A N 1
ATOM 747 C CA . ILE A 1 95 ? -1.910 -5.027 8.527 1.00 89.25 95 ILE A CA 1
ATOM 748 C C . ILE A 1 95 ? -1.757 -5.611 7.129 1.00 89.25 95 ILE A C 1
ATOM 750 O O . ILE A 1 95 ? -0.981 -5.105 6.311 1.00 89.25 95 ILE A O 1
ATOM 754 N N . ALA A 1 96 ? -2.504 -6.672 6.854 1.00 92.12 96 ALA A N 1
ATOM 755 C CA . ALA A 1 96 ? -2.398 -7.447 5.630 1.00 92.12 96 ALA A CA 1
ATOM 756 C C . ALA A 1 96 ? -3.771 -7.820 5.070 1.00 92.12 96 ALA A C 1
ATOM 758 O O . ALA A 1 96 ? -4.807 -7.573 5.689 1.00 92.12 96 ALA A O 1
ATOM 759 N N . PHE A 1 97 ? -3.764 -8.386 3.865 1.00 95.00 97 PHE A N 1
ATOM 760 C CA . PHE A 1 97 ? -4.972 -8.808 3.173 1.00 95.00 97 PHE A CA 1
ATOM 761 C C . PHE A 1 97 ? -4.784 -10.162 2.474 1.00 95.00 97 PHE A C 1
ATOM 763 O O . PHE A 1 97 ? -3.683 -10.502 2.029 1.00 95.00 97 PHE A O 1
ATOM 770 N N . SER A 1 98 ? -5.847 -10.970 2.441 1.00 94.88 98 SER A N 1
ATOM 771 C CA . SER A 1 98 ? -5.778 -12.400 2.103 1.00 94.88 98 SER A CA 1
ATOM 772 C C . SER A 1 98 ? -5.731 -12.701 0.601 1.00 94.88 98 SER A C 1
ATOM 774 O O . SER A 1 98 ? -4.998 -13.606 0.196 1.00 94.88 98 SER A O 1
ATOM 776 N N . SER A 1 99 ? -6.457 -11.962 -0.241 1.00 95.19 99 SER A N 1
ATOM 777 C CA . SER A 1 99 ? -6.572 -12.202 -1.691 1.00 95.19 99 SER A CA 1
ATOM 778 C C . SER A 1 99 ? -6.495 -10.884 -2.480 1.00 95.19 99 SER A C 1
ATOM 780 O O . SER A 1 99 ? -5.960 -9.902 -1.978 1.00 95.19 99 SER A O 1
ATOM 782 N N . LEU A 1 100 ? -6.909 -10.840 -3.751 1.00 95.75 100 LEU A N 1
ATOM 783 C CA . LEU A 1 100 ? -6.973 -9.561 -4.472 1.00 95.75 100 LEU A CA 1
ATOM 784 C C . LEU A 1 100 ? -8.111 -8.710 -3.895 1.00 95.75 100 LEU A C 1
ATOM 786 O O . LEU A 1 100 ? -9.185 -9.249 -3.657 1.00 95.75 100 LEU A O 1
ATOM 790 N N . PRO A 1 101 ? -7.956 -7.385 -3.750 1.00 96.38 101 PRO A N 1
ATOM 791 C CA . PRO 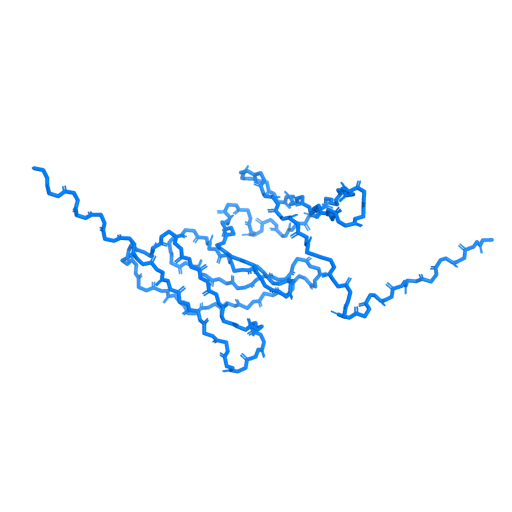A 1 101 ? -9.000 -6.538 -3.167 1.00 96.38 101 PRO A CA 1
ATOM 792 C C . PRO A 1 101 ? -10.274 -6.436 -4.018 1.00 96.38 101 PRO A C 1
ATOM 794 O O . PRO A 1 101 ? -11.292 -5.945 -3.548 1.00 96.38 101 PRO A O 1
ATOM 797 N N . THR A 1 102 ? -10.229 -6.897 -5.268 1.00 95.19 102 THR A N 1
ATOM 798 C CA . THR A 1 102 ? -11.390 -7.036 -6.156 1.00 95.19 102 THR A CA 1
ATOM 799 C C . THR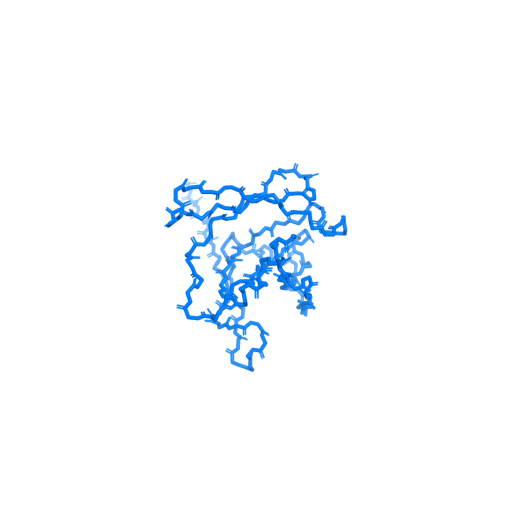 A 1 102 ? -12.124 -8.368 -5.985 1.00 95.19 102 THR A C 1
ATOM 801 O O . THR A 1 102 ? -13.154 -8.574 -6.618 1.00 95.19 102 THR A O 1
ATOM 804 N N . SER A 1 103 ? -11.579 -9.294 -5.196 1.00 96.44 103 SER A N 1
ATOM 805 C CA . SER A 1 103 ? -12.191 -10.587 -4.907 1.00 96.44 103 SER A CA 1
ATOM 806 C C . SER A 1 103 ? -13.170 -10.464 -3.743 1.00 96.44 103 SER A C 1
ATOM 808 O O . SER A 1 103 ? -12.881 -9.793 -2.752 1.00 96.44 103 SER A O 1
ATOM 810 N N . SER A 1 104 ? -14.313 -11.146 -3.833 1.00 94.38 104 SER A N 1
ATOM 811 C CA . SER A 1 104 ? -15.344 -11.138 -2.785 1.00 94.38 104 SER A CA 1
ATOM 812 C C . SER A 1 104 ? -14.911 -11.835 -1.492 1.00 94.38 104 SER A C 1
ATOM 814 O O . SER A 1 104 ? -15.539 -11.641 -0.459 1.00 94.38 104 SER A O 1
ATOM 816 N N . ASP A 1 105 ? -13.857 -12.649 -1.545 1.00 95.38 105 ASP A N 1
ATOM 817 C CA . ASP A 1 105 ? -13.280 -13.367 -0.403 1.00 95.38 105 ASP A CA 1
ATOM 818 C C . ASP A 1 105 ? -12.097 -12.626 0.254 1.00 95.38 105 ASP A C 1
ATOM 820 O O . ASP A 1 105 ? -11.420 -13.178 1.126 1.00 95.38 105 ASP A O 1
ATOM 824 N N . CYS A 1 106 ? -11.808 -11.391 -0.174 1.00 95.88 106 CYS A N 1
ATOM 825 C CA . CYS A 1 106 ? -10.697 -10.625 0.371 1.00 95.88 106 CYS A CA 1
ATOM 826 C C . CYS A 1 106 ? -10.999 -10.174 1.801 1.00 95.88 106 CYS A C 1
ATOM 828 O O . CYS A 1 106 ? -11.949 -9.437 2.059 1.00 95.88 106 CYS A O 1
ATOM 830 N N . VAL A 1 107 ? -10.133 -10.578 2.725 1.00 94.56 107 VAL A N 1
ATOM 831 C CA . VAL A 1 107 ? -10.196 -10.217 4.139 1.00 94.56 107 VAL A CA 1
ATOM 832 C C . VAL A 1 107 ? -8.997 -9.345 4.466 1.00 94.56 107 VAL A C 1
ATOM 834 O O . VAL A 1 107 ? -7.861 -9.724 4.177 1.00 94.56 107 VAL A O 1
ATOM 837 N N . VAL A 1 108 ? -9.248 -8.199 5.098 1.00 92.38 108 VAL A N 1
ATOM 838 C CA . VAL A 1 108 ? -8.219 -7.345 5.703 1.00 92.38 108 VAL A CA 1
ATOM 839 C C . VAL A 1 108 ? -8.140 -7.673 7.185 1.00 92.38 108 VAL A C 1
ATOM 841 O O . VAL A 1 108 ? -9.159 -7.697 7.870 1.00 92.38 108 VAL A O 1
ATOM 844 N N . PHE A 1 109 ? -6.935 -7.920 7.684 1.00 88.88 109 PHE A N 1
ATOM 845 C CA . PHE A 1 109 ? -6.703 -8.260 9.082 1.00 88.88 109 PHE A CA 1
ATOM 846 C C . PHE A 1 109 ? -5.485 -7.515 9.623 1.00 88.88 109 PHE A C 1
ATOM 848 O O . PHE A 1 109 ? -4.533 -7.220 8.895 1.00 88.88 109 PHE A O 1
ATOM 855 N N . ALA A 1 110 ? -5.524 -7.210 10.917 1.00 85.62 110 ALA A N 1
ATOM 856 C CA . ALA A 1 110 ? -4.438 -6.566 11.637 1.00 85.62 110 ALA A CA 1
ATOM 857 C C . ALA A 1 110 ? -3.895 -7.509 12.714 1.00 85.62 110 ALA A C 1
ATOM 859 O O . ALA A 1 110 ? -4.657 -8.206 13.382 1.00 85.62 110 ALA A O 1
ATOM 860 N N . ILE A 1 111 ? -2.577 -7.504 12.889 1.00 81.25 111 ILE A N 1
ATOM 861 C CA . ILE A 1 111 ? -1.883 -8.200 13.969 1.00 81.25 111 ILE A CA 1
ATOM 862 C C . ILE A 1 111 ? -1.507 -7.143 15.004 1.00 81.25 111 ILE A C 1
ATOM 864 O O . ILE A 1 111 ? -0.770 -6.196 14.708 1.00 81.25 111 ILE A O 1
ATOM 868 N N . LYS A 1 112 ? -2.064 -7.281 16.207 1.00 74.62 112 LYS A N 1
ATOM 869 C CA . LYS A 1 112 ? -1.773 -6.407 17.341 1.00 74.62 112 LYS A CA 1
ATOM 870 C C . LYS A 1 112 ? -0.608 -6.998 18.126 1.00 74.62 112 LYS A C 1
ATOM 872 O O . LYS A 1 112 ? -0.725 -8.107 18.637 1.00 74.62 112 LYS A O 1
ATOM 877 N N . ASP A 1 113 ? 0.481 -6.246 18.246 1.00 69.06 113 ASP A N 1
ATOM 878 C CA . ASP A 1 113 ? 1.505 -6.555 19.240 1.00 69.06 113 ASP A CA 1
ATOM 879 C C . ASP A 1 113 ? 0.970 -6.127 20.609 1.00 69.06 113 ASP A C 1
ATOM 881 O O . ASP A 1 113 ? 0.710 -4.944 20.848 1.00 69.06 113 ASP A O 1
ATOM 885 N N . TYR A 1 114 ? 0.773 -7.091 21.504 1.00 61.31 114 TYR A N 1
ATOM 886 C CA . TYR A 1 114 ? 0.570 -6.812 22.920 1.00 61.31 114 TYR A CA 1
ATOM 887 C C . TYR A 1 114 ? 1.946 -6.580 23.545 1.00 61.31 114 TYR A C 1
ATOM 889 O O . TYR A 1 114 ? 2.564 -7.515 24.039 1.00 61.31 114 TYR A O 1
ATOM 897 N N . LEU A 1 115 ? 2.452 -5.347 23.507 1.00 57.72 115 LEU A N 1
ATOM 898 C CA . LEU A 1 115 ? 3.572 -4.975 24.372 1.00 57.72 115 LEU A CA 1
ATOM 899 C C . LEU A 1 115 ? 3.014 -4.688 25.769 1.00 57.72 115 LEU A C 1
ATOM 901 O O . LEU A 1 115 ? 2.728 -3.542 26.104 1.00 57.72 115 LEU A O 1
ATOM 905 N N . TYR A 1 116 ? 2.812 -5.745 26.553 1.00 54.50 116 TYR A N 1
ATOM 906 C CA . TYR A 1 116 ? 2.884 -5.648 28.007 1.00 54.50 116 TYR A CA 1
ATOM 907 C C . TYR A 1 116 ? 4.283 -6.109 28.404 1.00 54.50 116 TYR A C 1
ATOM 909 O O . TYR A 1 116 ? 4.486 -7.279 28.708 1.00 54.50 116 TYR A O 1
ATOM 917 N N . ASP A 1 117 ? 5.248 -5.193 28.367 1.00 52.72 117 ASP A N 1
ATOM 918 C CA . ASP A 1 117 ? 6.426 -5.347 29.215 1.00 52.72 117 ASP A CA 1
ATOM 919 C C . ASP A 1 117 ? 6.022 -4.805 30.591 1.00 52.72 117 ASP A C 1
ATOM 921 O O . ASP A 1 117 ? 6.175 -3.617 30.877 1.00 52.72 117 ASP A O 1
ATOM 925 N N . GLU A 1 118 ? 5.408 -5.656 31.414 1.00 53.44 118 GLU A N 1
ATOM 926 C CA . GLU A 1 118 ? 5.398 -5.420 32.857 1.00 53.44 118 GLU A CA 1
ATOM 927 C C . GLU A 1 118 ? 6.7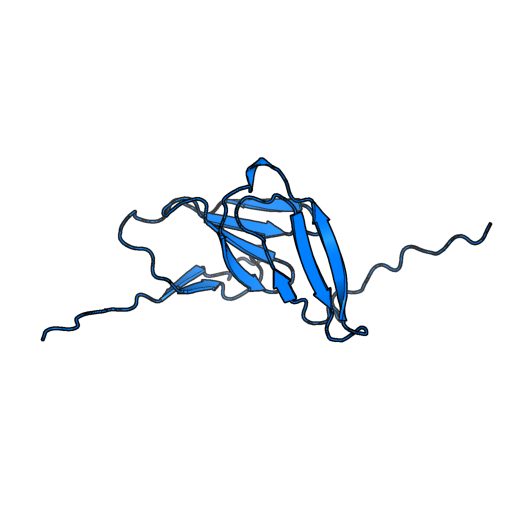93 -5.787 33.380 1.00 53.44 118 GLU A C 1
ATOM 929 O O . GLU A 1 118 ? 7.153 -6.965 33.439 1.00 53.44 118 GLU A O 1
ATOM 934 N N . VAL A 1 119 ? 7.591 -4.761 33.693 1.00 53.31 119 VAL A N 1
ATOM 935 C CA . VAL A 1 119 ? 8.799 -4.864 34.527 1.00 53.31 119 VAL A CA 1
ATOM 936 C C . VAL A 1 119 ? 8.467 -4.356 35.918 1.00 53.31 119 VAL A C 1
ATOM 938 O O . VAL A 1 119 ? 7.866 -3.260 36.000 1.00 53.31 119 VAL A O 1
#

Foldseek 3Di:
DDDDPPPPPDLVDPQDWDWDDDAQAQWIWTFRPVPVRDIDIARADNVCGQKDFQDDDSQKTWIDRPQFWIWIARRVVRDIGTDHTDDSPCQASHWDWDDPPPDPPIDIDGDHDPPPPPD

Sequence (119 aa):
RRSCPAKCLQATNLSPWLVFSKKNEAVYSFINPMHNNENYLMSISEMLKGSTIRSSKGGWLLMSKGFINMFFYNPFTKATIKLPDLPADNIGRGIAFSSLPTSSDCVVFAIKDYLYDEV